Protein AF-A0A2V6JFV9-F1 (afdb_monomer_lite)

Radius of gyration: 14.26 Å; chains: 1; bounding box: 30×40×33 Å

Sequence (77 aa):
MGKGTIDQRYQLKETSTKNYPQRTEKNVRNSDGTAIFTISPNITGGSKKTAELAAKHDKPWIHLHRGGYEEPERLLR

Secondary structure (DSSP, 8-state):
----PPPTTS-----S---HHHHHHHHHHHSS-EEEE-SSSS--HHHHHHHHHHHHTT--EEEEETTEEE-HHHH--

Structure (mmCIF, N/CA/C/O backbone):
data_AF-A0A2V6JFV9-F1
#
_entry.id   AF-A0A2V6JFV9-F1
#
loop_
_atom_site.group_PDB
_atom_site.id
_atom_site.type_symbol
_atom_site.label_atom_id
_atom_site.label_alt_id
_atom_site.label_comp_id
_atom_site.label_asym_id
_atom_site.label_entity_id
_atom_site.label_seq_id
_atom_site.pdbx_PDB_ins_code
_atom_site.Cartn_x
_atom_site.Cartn_y
_atom_site.Cartn_z
_atom_site.occupancy
_atom_site.B_iso_or_equiv
_atom_site.auth_seq_id
_atom_site.auth_comp_id
_atom_site.auth_asym_id
_atom_site.auth_atom_id
_atom_site.pdbx_PDB_model_num
ATOM 1 N N . MET A 1 1 ? -4.088 28.751 11.859 1.00 43.53 1 MET A N 1
ATOM 2 C CA . MET A 1 1 ? -4.814 27.472 12.031 1.00 43.53 1 MET A CA 1
ATOM 3 C C . MET A 1 1 ? -6.010 27.464 11.086 1.00 43.53 1 MET A C 1
ATOM 5 O O . MET A 1 1 ? -7.007 2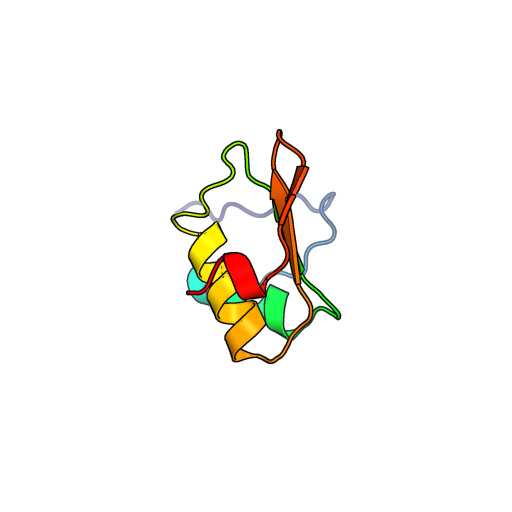8.089 11.402 1.00 43.53 1 MET A O 1
ATOM 9 N N . GLY A 1 2 ? -5.917 26.812 9.927 1.00 43.88 2 GLY A N 1
ATOM 10 C CA . GLY A 1 2 ? -7.077 26.539 9.072 1.00 43.88 2 GLY A CA 1
ATOM 11 C C . GLY A 1 2 ? -7.283 25.031 9.028 1.00 43.88 2 GLY A C 1
ATOM 12 O O . GLY A 1 2 ? -6.371 24.308 8.631 1.00 43.88 2 GLY A O 1
ATOM 13 N N . LYS A 1 3 ? -8.418 24.526 9.518 1.00 55.59 3 LYS A N 1
ATOM 14 C CA . LYS A 1 3 ? -8.794 23.125 9.297 1.00 55.59 3 LYS A CA 1
ATOM 15 C C . LYS A 1 3 ? -9.211 23.029 7.830 1.00 55.59 3 LYS A C 1
ATOM 17 O O . LYS A 1 3 ? -10.200 23.639 7.450 1.00 55.59 3 LYS A O 1
ATOM 22 N N . GLY A 1 4 ? -8.418 22.335 7.015 1.00 61.09 4 GLY A N 1
ATOM 23 C CA . GLY A 1 4 ? -8.783 21.983 5.644 1.00 61.09 4 GLY A CA 1
ATOM 24 C C . GLY A 1 4 ? -9.902 20.952 5.674 1.00 61.09 4 GLY A C 1
ATOM 25 O O . GLY A 1 4 ? -9.636 19.757 5.581 1.00 61.09 4 GLY A O 1
ATOM 26 N N . THR A 1 5 ? -11.124 21.415 5.921 1.00 71.56 5 THR A N 1
ATOM 27 C CA . THR A 1 5 ? -12.329 20.590 5.905 1.00 71.56 5 THR A CA 1
ATOM 28 C C . THR A 1 5 ? -12.481 20.017 4.507 1.00 71.56 5 THR A C 1
ATOM 30 O O . THR A 1 5 ? -12.419 20.758 3.523 1.00 71.56 5 THR A O 1
ATOM 33 N N . ILE A 1 6 ? -12.630 18.699 4.410 1.00 73.62 6 ILE A N 1
ATOM 34 C CA . ILE A 1 6 ? -12.891 18.068 3.122 1.00 73.62 6 ILE A CA 1
ATOM 35 C C . ILE A 1 6 ? -14.312 18.456 2.707 1.00 73.62 6 ILE A C 1
ATOM 37 O O . ILE A 1 6 ? -15.233 18.431 3.522 1.00 73.62 6 ILE A O 1
ATOM 41 N N . ASP A 1 7 ? -14.474 18.861 1.449 1.00 81.25 7 ASP A N 1
ATOM 42 C CA . ASP A 1 7 ? -15.777 19.208 0.883 1.00 81.25 7 ASP A CA 1
ATOM 43 C C . ASP A 1 7 ? -16.760 18.031 1.039 1.00 81.25 7 ASP A C 1
ATOM 45 O O . ASP A 1 7 ? -16.413 16.883 0.749 1.00 81.25 7 ASP A O 1
ATOM 49 N N . GLN A 1 8 ? -17.989 18.319 1.477 1.00 81.81 8 GLN A N 1
ATOM 50 C CA . GLN A 1 8 ? -19.035 17.323 1.731 1.00 81.81 8 GLN A CA 1
ATOM 51 C C . GLN A 1 8 ? -19.423 16.513 0.489 1.00 81.81 8 GLN A C 1
ATOM 53 O O . GLN A 1 8 ? -19.960 15.413 0.625 1.00 81.81 8 GLN A O 1
ATOM 58 N N . ARG A 1 9 ? -19.122 17.011 -0.720 1.00 87.25 9 ARG A N 1
ATOM 59 C CA . ARG A 1 9 ? -19.296 16.240 -1.961 1.00 87.25 9 ARG A CA 1
ATOM 60 C C . ARG A 1 9 ? -18.510 14.928 -1.944 1.00 87.25 9 ARG A C 1
ATOM 62 O O . ARG A 1 9 ? -18.881 13.974 -2.622 1.00 87.25 9 ARG A O 1
ATOM 69 N N . TYR A 1 10 ? -17.424 14.874 -1.174 1.00 80.81 10 TYR A N 1
ATOM 70 C CA . TYR A 1 10 ? -16.692 13.649 -0.914 1.00 80.81 10 TYR A CA 1
ATOM 71 C C . TYR A 1 10 ? -17.295 12.973 0.316 1.00 80.81 10 TYR A C 1
ATOM 73 O O . TYR A 1 10 ? -17.086 13.414 1.443 1.00 80.81 10 TYR A O 1
ATOM 81 N N . GLN A 1 11 ? -18.013 11.869 0.106 1.00 81.12 11 GLN A N 1
ATOM 82 C CA . GLN A 1 11 ? -18.633 11.065 1.167 1.00 81.12 11 GLN A CA 1
ATOM 83 C C . GLN A 1 11 ? -17.587 10.242 1.948 1.00 81.12 11 GLN A C 1
ATOM 85 O O . GLN A 1 11 ? -17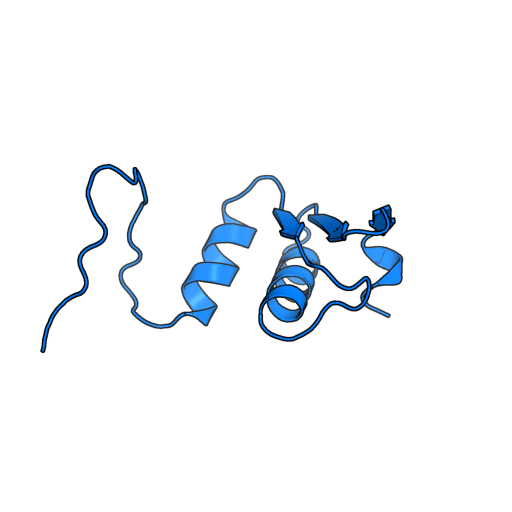.664 9.019 2.053 1.00 81.12 11 GLN A O 1
ATOM 90 N N . LEU A 1 12 ? -16.550 10.908 2.459 1.00 80.38 12 LEU A N 1
ATOM 91 C CA . LEU A 1 12 ? -15.469 10.292 3.216 1.00 80.38 12 LEU A CA 1
ATOM 92 C C . LEU A 1 12 ? -15.812 10.246 4.703 1.00 80.38 12 LEU A C 1
ATOM 94 O O . LEU A 1 12 ? -16.390 11.172 5.268 1.00 80.38 12 LEU A O 1
ATOM 98 N N . LYS A 1 13 ? -15.363 9.186 5.374 1.00 72.88 13 LYS A N 1
ATOM 99 C CA . LYS A 1 13 ? -15.393 9.101 6.834 1.00 72.88 13 LYS A CA 1
ATOM 100 C C . LYS A 1 13 ? -14.090 9.660 7.396 1.00 72.88 13 LYS A C 1
ATOM 102 O O . LYS A 1 13 ? -13.051 9.001 7.330 1.00 72.88 13 LYS A O 1
ATOM 107 N N . GLU A 1 14 ? -14.133 10.867 7.955 1.00 68.69 14 GLU A N 1
ATOM 108 C CA . GLU A 1 14 ? -12.951 11.456 8.586 1.00 68.69 14 GLU A CA 1
ATOM 109 C C . GLU A 1 14 ? -12.463 10.597 9.764 1.00 68.69 14 GLU A C 1
ATOM 111 O O . GLU A 1 14 ? -13.243 10.063 10.557 1.00 68.69 14 GLU A O 1
ATOM 116 N N . THR A 1 15 ? -11.144 10.444 9.895 1.00 63.50 15 THR A N 1
ATOM 117 C CA . THR A 1 15 ? -10.547 9.815 11.077 1.00 63.50 15 THR A CA 1
ATOM 118 C C . THR A 1 15 ? -10.205 10.870 12.125 1.00 63.50 15 THR A C 1
ATOM 120 O O . THR A 1 15 ? -9.806 11.986 11.790 1.00 63.50 15 THR A O 1
ATOM 123 N N . SER A 1 16 ? -10.301 10.495 13.402 1.00 58.84 16 SER A N 1
ATOM 124 C CA . SER A 1 16 ? -10.041 11.369 14.557 1.00 58.84 16 SER A CA 1
ATOM 125 C C . SER A 1 16 ? -8.583 11.828 14.691 1.00 58.84 16 SER A C 1
ATOM 127 O O . SER A 1 16 ? -8.295 12.735 15.467 1.00 58.84 16 SER A O 1
ATOM 129 N N . THR A 1 17 ? -7.652 11.244 13.930 1.00 56.59 17 THR A N 1
ATOM 130 C CA . THR A 1 17 ? -6.223 11.571 13.989 1.00 56.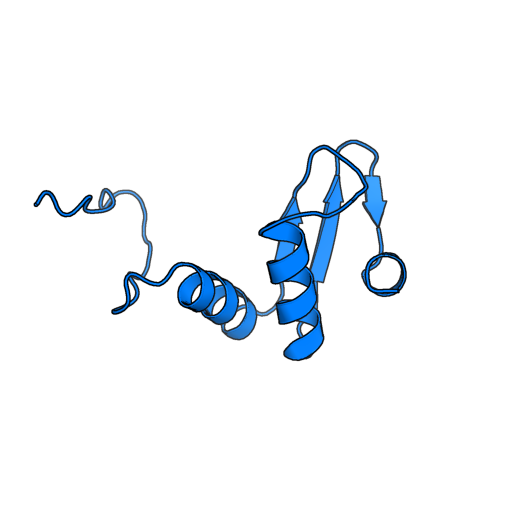59 17 THR A CA 1
ATOM 131 C C . THR A 1 17 ? -5.716 12.225 12.701 1.00 56.59 17 THR A C 1
ATOM 133 O O . THR A 1 17 ? -6.089 11.857 11.581 1.00 56.59 17 THR A O 1
ATOM 136 N N . LYS A 1 18 ? -4.833 13.221 12.858 1.00 55.72 18 LYS A N 1
ATOM 137 C CA . LYS A 1 18 ? -4.116 13.896 11.757 1.00 55.72 18 LYS A CA 1
ATOM 138 C C . LYS A 1 18 ? -2.938 13.078 11.208 1.00 55.72 18 LYS A C 1
ATOM 140 O O . LYS A 1 18 ? -2.348 13.466 10.206 1.00 55.72 18 LYS A O 1
ATOM 145 N N . ASN A 1 19 ? -2.593 11.956 11.841 1.00 57.72 19 ASN A N 1
ATOM 146 C CA . ASN A 1 19 ? -1.437 11.155 11.454 1.00 57.72 19 ASN A CA 1
ATOM 147 C C . ASN A 1 19 ? -1.751 10.331 10.202 1.00 57.72 19 ASN A C 1
ATOM 149 O O . ASN A 1 19 ? -2.468 9.333 10.249 1.00 57.72 19 ASN A O 1
ATOM 153 N N . TYR A 1 20 ? -1.170 10.758 9.085 1.00 55.28 20 TYR A N 1
ATOM 154 C CA . TYR A 1 20 ? -1.307 10.155 7.759 1.00 55.28 20 TYR A CA 1
ATOM 155 C C . TYR A 1 20 ? -1.078 8.623 7.722 1.00 55.28 20 TYR A C 1
ATOM 157 O O . TYR A 1 20 ? -1.904 7.936 7.121 1.00 55.28 20 TYR A O 1
ATOM 165 N N . PRO A 1 21 ? -0.083 8.036 8.434 1.00 58.84 21 PRO A N 1
ATOM 166 C CA . PRO A 1 21 ? 0.122 6.580 8.432 1.00 58.84 21 PRO A CA 1
ATOM 167 C C . PRO A 1 21 ? -1.062 5.785 9.002 1.00 58.84 21 PRO A C 1
ATOM 169 O O . PRO A 1 21 ? -1.347 4.678 8.552 1.00 58.84 21 PRO A O 1
ATOM 172 N N . GLN A 1 22 ? -1.793 6.368 9.957 1.00 63.91 22 GLN A N 1
ATOM 173 C CA . GLN A 1 22 ? -2.933 5.716 10.606 1.00 63.91 22 GLN A CA 1
ATOM 174 C C . GLN A 1 22 ? -4.162 5.670 9.687 1.00 63.91 22 GLN A C 1
ATOM 176 O O . GLN A 1 22 ? -4.985 4.765 9.809 1.00 63.91 22 GLN A O 1
ATOM 181 N N . ARG A 1 23 ? -4.287 6.620 8.747 1.00 70.50 23 ARG A N 1
ATOM 182 C CA . ARG A 1 23 ? -5.370 6.633 7.749 1.00 70.50 23 ARG A CA 1
ATOM 183 C C . ARG A 1 23 ? -5.170 5.537 6.709 1.00 70.50 23 ARG A C 1
ATOM 185 O O . ARG A 1 23 ? -6.106 4.793 6.435 1.00 70.50 23 ARG A O 1
ATOM 192 N N . THR A 1 24 ? -3.949 5.398 6.196 1.00 75.31 24 THR A N 1
ATOM 193 C CA . THR A 1 24 ? -3.605 4.366 5.209 1.00 75.31 24 THR A CA 1
ATOM 194 C C . THR A 1 24 ? -3.804 2.960 5.769 1.00 75.31 24 THR A C 1
ATOM 196 O O . THR A 1 24 ? -4.476 2.149 5.142 1.00 75.31 24 THR A O 1
ATOM 199 N N . GLU A 1 25 ? -3.313 2.679 6.980 1.00 82.75 25 GLU A N 1
ATOM 200 C CA . GLU A 1 25 ? -3.511 1.365 7.608 1.00 82.75 25 GLU A CA 1
ATOM 201 C C . GLU A 1 25 ? -4.988 1.069 7.893 1.00 82.75 25 GLU A C 1
ATOM 203 O O . GLU A 1 25 ? -5.442 -0.059 7.705 1.00 82.75 25 GLU A O 1
ATOM 208 N N . LYS A 1 26 ? -5.766 2.079 8.299 1.00 83.81 26 LYS A N 1
ATOM 209 C CA . LYS A 1 26 ? -7.203 1.912 8.532 1.00 83.81 26 LYS A CA 1
ATOM 210 C C . LYS A 1 26 ? -7.966 1.602 7.243 1.00 83.81 26 LYS A C 1
ATOM 212 O O . LYS A 1 26 ? -8.864 0.768 7.281 1.00 83.81 26 LYS A O 1
ATOM 217 N N . ASN A 1 27 ? -7.613 2.245 6.130 1.00 87.06 27 ASN A N 1
ATOM 218 C CA . ASN A 1 27 ? -8.222 1.962 4.829 1.00 87.06 27 ASN A CA 1
ATOM 219 C C . ASN A 1 27 ? -7.940 0.524 4.389 1.00 87.06 27 ASN A C 1
ATOM 221 O O . ASN A 1 27 ? -8.873 -0.173 4.015 1.00 87.06 27 ASN A O 1
ATOM 225 N N . VAL A 1 28 ? -6.688 0.077 4.521 1.00 90.56 28 VAL A N 1
ATOM 226 C CA . VAL A 1 28 ? -6.286 -1.304 4.214 1.00 90.56 28 VAL A CA 1
ATOM 227 C C . VAL A 1 28 ? -7.026 -2.314 5.093 1.00 90.56 28 VAL A C 1
ATOM 229 O O . VAL A 1 28 ? -7.537 -3.313 4.604 1.00 90.56 28 VAL A O 1
ATOM 232 N N . ARG A 1 29 ? -7.109 -2.069 6.406 1.00 89.06 29 ARG A N 1
ATOM 233 C CA . ARG A 1 29 ? -7.747 -3.012 7.335 1.00 89.06 29 ARG A CA 1
ATOM 234 C C . ARG A 1 29 ? -9.256 -3.129 7.113 1.00 89.06 29 ARG A C 1
ATOM 236 O O . ARG A 1 29 ? -9.808 -4.218 7.248 1.00 89.06 29 ARG A O 1
ATOM 243 N N . ASN A 1 30 ? -9.915 -2.006 6.836 1.00 87.81 30 ASN A N 1
ATOM 244 C CA . ASN A 1 30 ? -11.371 -1.935 6.736 1.00 87.81 30 ASN A CA 1
ATOM 245 C C . ASN A 1 30 ? -11.909 -2.277 5.343 1.00 87.81 30 ASN A C 1
ATOM 247 O O . ASN A 1 30 ? -13.126 -2.314 5.184 1.00 87.81 30 ASN A O 1
ATOM 251 N N . SER A 1 31 ? -11.046 -2.472 4.347 1.00 90.06 31 SER A N 1
ATOM 252 C CA . SER A 1 31 ? -11.460 -2.923 3.024 1.00 90.06 31 SER A CA 1
ATOM 253 C C . SER A 1 31 ? -11.434 -4.447 2.919 1.00 90.06 31 SER A C 1
ATOM 255 O O . SER A 1 31 ? -10.783 -5.148 3.702 1.00 90.06 31 SER A O 1
ATOM 257 N N . ASP A 1 32 ? -12.136 -4.967 1.917 1.00 95.38 32 ASP A N 1
ATOM 258 C CA . ASP A 1 32 ? -12.035 -6.376 1.528 1.00 95.38 32 ASP A CA 1
ATOM 259 C C . ASP A 1 32 ? -10.772 -6.645 0.697 1.00 95.38 32 ASP A C 1
ATOM 261 O O . ASP A 1 32 ? -10.244 -7.751 0.707 1.00 95.38 32 ASP A O 1
ATOM 265 N N . GLY A 1 33 ? -10.238 -5.611 0.041 1.00 93.44 33 GLY A N 1
ATOM 266 C CA . GLY A 1 33 ? -8.968 -5.651 -0.674 1.00 93.44 33 GLY A CA 1
ATOM 267 C C . GLY A 1 33 ? -8.448 -4.254 -1.013 1.00 93.44 33 GLY A C 1
ATOM 268 O O . GLY A 1 33 ? -9.132 -3.249 -0.795 1.00 93.44 33 GLY A O 1
ATOM 269 N N . THR A 1 34 ? -7.217 -4.170 -1.515 1.00 94.81 34 THR A N 1
ATOM 270 C CA . THR A 1 34 ? -6.554 -2.894 -1.837 1.00 94.81 34 THR A CA 1
ATOM 271 C C . THR A 1 34 ? -5.998 -2.887 -3.261 1.00 94.81 34 THR A C 1
ATOM 273 O O . THR A 1 34 ? -5.149 -3.703 -3.599 1.00 94.81 34 THR A O 1
ATOM 276 N N . ALA A 1 35 ? -6.407 -1.926 -4.092 1.00 94.75 35 ALA A N 1
ATOM 277 C CA . ALA A 1 35 ? -5.775 -1.673 -5.388 1.00 94.75 35 ALA A CA 1
ATOM 278 C C . ALA A 1 35 ? -4.802 -0.492 -5.276 1.00 94.75 35 ALA A C 1
ATOM 280 O O . ALA A 1 35 ? -5.185 0.598 -4.843 1.00 94.75 35 ALA A O 1
ATOM 281 N N . ILE A 1 36 ? -3.543 -0.706 -5.656 1.00 94.75 36 ILE A N 1
ATOM 282 C CA . ILE A 1 36 ? -2.485 0.304 -5.593 1.00 94.75 36 ILE A CA 1
ATOM 283 C C . ILE A 1 36 ? -2.103 0.706 -7.011 1.00 94.75 36 ILE A C 1
ATOM 285 O O . ILE A 1 36 ? -1.699 -0.138 -7.803 1.00 94.75 36 ILE A O 1
ATOM 289 N N . PHE A 1 37 ? -2.176 2.001 -7.310 1.00 95.31 37 PHE A N 1
ATOM 290 C CA . PHE A 1 37 ? -1.843 2.544 -8.625 1.00 95.31 37 PHE A CA 1
ATOM 291 C C . PHE A 1 37 ? -0.531 3.326 -8.583 1.00 95.31 37 PHE A C 1
ATOM 293 O O . PHE A 1 37 ? -0.333 4.188 -7.722 1.00 95.31 37 PHE A O 1
ATOM 300 N N . THR A 1 38 ? 0.355 3.066 -9.540 1.00 94.44 38 THR A N 1
ATOM 301 C CA . THR A 1 38 ? 1.571 3.858 -9.773 1.00 94.44 38 THR A CA 1
ATOM 302 C C . THR A 1 38 ? 1.799 4.052 -11.270 1.00 94.44 38 THR A C 1
ATOM 304 O O . THR A 1 38 ? 1.191 3.398 -12.109 1.00 94.44 38 THR A O 1
ATOM 307 N N . ILE A 1 39 ? 2.702 4.961 -11.641 1.00 94.31 39 ILE A N 1
ATOM 308 C CA . ILE A 1 39 ? 3.145 5.066 -13.040 1.00 94.31 39 ILE A CA 1
ATOM 309 C C . ILE A 1 39 ? 4.243 4.029 -13.326 1.00 94.31 39 ILE A C 1
ATOM 311 O O . ILE A 1 39 ? 4.203 3.348 -14.349 1.00 94.31 39 ILE A O 1
ATOM 315 N N . SER A 1 40 ? 5.211 3.906 -12.411 1.00 92.75 40 SER A N 1
ATOM 316 C CA . SER A 1 40 ? 6.351 2.985 -12.509 1.00 92.75 40 SER A CA 1
ATOM 317 C C . SER A 1 40 ? 5.991 1.576 -12.022 1.00 92.75 40 SER A C 1
ATOM 319 O O . SER A 1 40 ? 5.242 1.480 -11.049 1.00 92.75 40 SER A O 1
ATOM 321 N N . PRO A 1 41 ? 6.559 0.503 -12.607 1.00 91.19 41 PRO A N 1
ATOM 322 C CA . PRO A 1 41 ? 6.470 -0.849 -12.043 1.00 91.19 41 PRO A CA 1
ATOM 323 C C . PRO A 1 41 ? 7.096 -0.956 -10.643 1.00 91.19 41 PRO A C 1
ATOM 325 O O . PRO A 1 41 ? 6.693 -1.792 -9.845 1.00 91.19 41 PRO A O 1
ATOM 328 N N . ASN A 1 42 ? 8.046 -0.083 -10.299 1.00 90.06 42 ASN A N 1
ATOM 329 C CA . ASN A 1 42 ? 8.661 -0.103 -8.976 1.00 90.06 42 ASN A CA 1
ATOM 330 C C . ASN A 1 42 ? 7.796 0.659 -7.971 1.00 90.06 42 ASN A C 1
ATOM 332 O O . ASN A 1 42 ? 7.601 1.874 -8.091 1.00 90.06 42 ASN A O 1
ATOM 336 N N . ILE A 1 43 ? 7.324 -0.048 -6.946 1.00 91.12 43 ILE A N 1
ATOM 337 C CA . ILE A 1 43 ? 6.550 0.543 -5.860 1.00 91.12 43 ILE A CA 1
ATOM 338 C C . ILE A 1 43 ? 7.471 1.225 -4.835 1.00 91.12 43 ILE A C 1
ATOM 340 O O . ILE A 1 43 ? 8.420 0.636 -4.319 1.00 91.12 43 ILE A O 1
ATOM 344 N N . THR A 1 44 ? 7.202 2.491 -4.519 1.00 91.38 44 THR A N 1
ATOM 345 C CA . THR A 1 44 ? 8.015 3.284 -3.582 1.00 91.38 44 THR A CA 1
ATOM 346 C C . THR A 1 44 ? 7.141 4.133 -2.656 1.00 91.38 44 THR A C 1
ATOM 348 O O . THR A 1 44 ? 5.923 4.234 -2.835 1.00 91.38 44 THR A O 1
ATOM 351 N N . GLY A 1 45 ? 7.752 4.715 -1.618 1.00 90.44 45 GLY A N 1
ATOM 352 C CA . GLY A 1 45 ? 7.102 5.667 -0.713 1.00 90.44 45 GLY A CA 1
ATOM 353 C C . GLY A 1 45 ? 5.805 5.145 -0.080 1.00 90.44 45 GLY A C 1
ATOM 354 O O . GLY A 1 45 ? 5.740 4.019 0.415 1.00 90.44 45 GLY A O 1
ATOM 355 N N . GLY A 1 46 ? 4.758 5.977 -0.097 1.00 90.19 46 GLY A N 1
ATOM 356 C CA . GLY A 1 46 ? 3.455 5.654 0.496 1.00 90.19 46 GLY A CA 1
ATOM 357 C C . GLY A 1 46 ? 2.758 4.446 -0.140 1.00 90.19 46 GLY A C 1
ATOM 358 O O . GLY A 1 46 ? 2.091 3.690 0.568 1.00 90.19 46 GLY A O 1
ATOM 359 N N . SER A 1 47 ? 2.955 4.210 -1.440 1.00 92.75 47 SER A N 1
ATOM 360 C CA . SER A 1 47 ? 2.417 3.027 -2.121 1.00 92.75 47 SER A CA 1
ATOM 361 C C . SER A 1 47 ? 3.072 1.757 -1.590 1.00 92.75 47 SER A C 1
ATOM 363 O O . SER A 1 47 ? 2.361 0.828 -1.213 1.00 92.75 47 SER A O 1
ATOM 365 N N . LYS A 1 48 ? 4.408 1.747 -1.445 1.00 92.69 48 LYS A N 1
ATOM 366 C CA . LYS A 1 48 ? 5.123 0.597 -0.864 1.00 92.69 48 LYS A CA 1
ATOM 367 C C . LYS A 1 48 ? 4.632 0.335 0.554 1.00 92.69 48 LYS A C 1
ATOM 369 O O . LYS A 1 48 ? 4.319 -0.798 0.902 1.00 92.69 48 LYS A O 1
ATOM 374 N N . LYS A 1 49 ? 4.457 1.401 1.343 1.00 92.25 49 LYS A N 1
ATOM 375 C CA . LYS A 1 49 ? 3.928 1.267 2.700 1.00 92.25 49 LYS A CA 1
ATOM 376 C C . LYS A 1 49 ? 2.518 0.672 2.732 1.00 92.25 49 LYS A C 1
ATOM 378 O O . LYS A 1 49 ? 2.199 -0.091 3.636 1.00 92.25 49 LYS A O 1
ATOM 383 N N . THR A 1 50 ? 1.680 1.017 1.759 1.00 93.44 50 THR A N 1
ATOM 384 C CA . THR A 1 50 ? 0.320 0.475 1.632 1.00 93.44 50 THR A CA 1
ATOM 385 C C . THR A 1 50 ? 0.351 -1.020 1.302 1.00 93.44 50 THR A C 1
ATOM 387 O O . THR A 1 50 ? -0.366 -1.781 1.944 1.00 93.44 50 THR A O 1
ATOM 390 N N . ALA A 1 51 ? 1.223 -1.447 0.382 1.00 93.56 51 ALA A N 1
ATOM 391 C CA . ALA A 1 51 ? 1.423 -2.860 0.046 1.00 93.56 51 ALA A CA 1
ATOM 392 C C . ALA A 1 51 ? 1.915 -3.678 1.252 1.00 93.56 51 ALA A C 1
ATOM 394 O O . ALA A 1 51 ? 1.344 -4.717 1.571 1.00 93.56 51 ALA A O 1
ATOM 395 N N . GLU A 1 52 ? 2.912 -3.168 1.983 1.00 93.19 52 GLU A N 1
ATOM 396 C CA . GLU A 1 52 ? 3.402 -3.792 3.221 1.00 93.19 52 GLU A CA 1
ATOM 397 C C . GLU A 1 52 ? 2.291 -3.951 4.267 1.00 93.19 52 GLU A C 1
ATOM 399 O O . GLU A 1 52 ? 2.225 -4.963 4.958 1.00 93.19 52 GLU A O 1
ATOM 404 N N . LEU A 1 53 ? 1.415 -2.950 4.404 1.00 93.56 53 LEU A N 1
ATOM 405 C CA . LEU A 1 53 ? 0.289 -3.010 5.334 1.00 93.56 53 LEU A CA 1
ATOM 406 C C . LEU A 1 53 ? -0.770 -4.019 4.882 1.00 93.56 53 LEU A C 1
ATOM 408 O O . LEU A 1 53 ? -1.318 -4.712 5.735 1.00 93.56 53 LEU A O 1
ATOM 412 N N . ALA A 1 54 ? -1.052 -4.118 3.581 1.00 93.75 54 ALA A N 1
ATOM 413 C CA . ALA A 1 54 ? -1.995 -5.101 3.051 1.00 93.75 54 ALA A CA 1
ATOM 414 C C . ALA A 1 54 ? -1.499 -6.526 3.310 1.00 93.75 54 ALA A C 1
ATOM 416 O O . ALA A 1 54 ? -2.227 -7.320 3.899 1.00 93.75 54 ALA A O 1
ATOM 417 N N . ALA A 1 55 ? -0.226 -6.796 3.007 1.00 92.94 55 ALA A N 1
ATOM 418 C CA . ALA A 1 55 ? 0.409 -8.071 3.325 1.00 92.94 55 ALA A CA 1
ATOM 419 C C . ALA A 1 55 ? 0.429 -8.354 4.836 1.00 92.94 55 ALA A C 1
ATOM 421 O O . ALA A 1 55 ? 0.070 -9.444 5.268 1.00 92.94 55 ALA A O 1
ATOM 422 N N . LYS A 1 56 ? 0.780 -7.362 5.667 1.00 93.44 56 LYS A N 1
ATOM 423 C CA . LYS A 1 56 ? 0.799 -7.504 7.133 1.00 93.44 56 LYS A CA 1
ATOM 424 C C . LYS A 1 56 ? -0.568 -7.883 7.718 1.00 93.44 56 LYS A C 1
ATOM 426 O O . LYS A 1 56 ? -0.612 -8.581 8.726 1.00 93.44 56 LYS A O 1
ATOM 431 N N . HI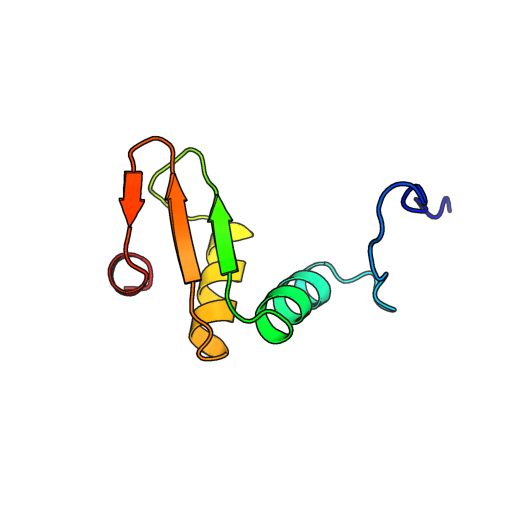S A 1 57 ? -1.658 -7.372 7.147 1.00 92.81 57 HIS A N 1
ATOM 432 C CA . HIS A 1 57 ? -3.028 -7.637 7.608 1.00 92.81 57 HIS A CA 1
ATOM 433 C C . HIS A 1 57 ? -3.692 -8.818 6.894 1.00 92.81 57 HIS A C 1
ATOM 435 O O . HIS A 1 57 ? -4.889 -9.016 7.089 1.00 92.81 57 HIS A O 1
ATOM 441 N N . ASP A 1 58 ? -2.939 -9.570 6.086 1.00 92.94 58 ASP A N 1
ATOM 442 C CA . ASP A 1 58 ? -3.439 -10.690 5.280 1.00 92.94 58 ASP A CA 1
ATOM 443 C C . ASP A 1 58 ? -4.648 -10.295 4.412 1.00 92.94 58 ASP A C 1
ATOM 445 O O . ASP A 1 58 ? -5.666 -10.981 4.317 1.00 92.94 58 ASP A O 1
ATOM 449 N N . LYS A 1 59 ? -4.567 -9.093 3.827 1.00 94.50 59 LYS A N 1
ATOM 450 C CA . LYS A 1 59 ? -5.601 -8.533 2.956 1.00 94.50 59 LYS A CA 1
ATOM 451 C C . LYS A 1 59 ? -5.197 -8.694 1.491 1.00 94.50 59 LYS A C 1
ATOM 453 O O . LYS A 1 59 ? -4.079 -8.305 1.142 1.00 94.50 59 LYS A O 1
ATOM 458 N N . PRO A 1 60 ? -6.105 -9.165 0.613 1.00 94.19 60 PRO A N 1
ATOM 459 C CA . PRO A 1 60 ? -5.871 -9.190 -0.825 1.00 94.19 60 PRO A CA 1
ATOM 460 C C . PRO A 1 60 ? -5.491 -7.809 -1.355 1.00 94.19 60 PRO A C 1
ATOM 462 O O . PRO A 1 60 ? -6.104 -6.795 -0.998 1.00 94.19 60 PRO A O 1
ATOM 465 N N . TRP A 1 61 ? -4.499 -7.750 -2.236 1.00 94.94 61 TRP A N 1
ATOM 466 C CA . TRP A 1 61 ? -4.132 -6.508 -2.899 1.00 94.94 61 TRP A CA 1
ATOM 467 C C . TRP A 1 61 ? -3.587 -6.752 -4.302 1.00 94.94 61 TRP A C 1
ATOM 469 O O . TRP A 1 61 ? -3.158 -7.852 -4.620 1.00 94.94 61 TRP A O 1
ATOM 479 N N . ILE A 1 62 ? -3.634 -5.720 -5.144 1.00 95.25 62 ILE A N 1
ATOM 480 C CA . ILE A 1 62 ? -3.096 -5.744 -6.507 1.00 95.25 62 ILE A CA 1
ATOM 481 C C . ILE A 1 62 ? -2.324 -4.459 -6.784 1.00 95.25 62 ILE A C 1
ATOM 483 O O . ILE A 1 62 ? -2.726 -3.369 -6.355 1.00 95.25 62 ILE A O 1
ATOM 487 N N . HIS A 1 63 ? -1.221 -4.577 -7.517 1.00 95.31 63 HIS A N 1
ATOM 488 C CA . HIS A 1 63 ? -0.465 -3.439 -8.017 1.00 95.31 63 HIS A CA 1
ATOM 489 C C . HIS A 1 63 ? -0.726 -3.234 -9.505 1.00 95.31 63 HIS A C 1
ATOM 491 O O . HIS A 1 63 ? -0.475 -4.113 -10.321 1.00 95.31 63 HIS A O 1
ATOM 497 N N . LEU A 1 64 ? -1.219 -2.047 -9.845 1.00 95.31 64 LEU A N 1
ATOM 498 C CA . LEU A 1 64 ? -1.513 -1.622 -11.204 1.00 95.31 64 LEU A CA 1
ATOM 499 C C . LEU A 1 64 ? -0.552 -0.497 -11.585 1.00 95.31 64 LEU A C 1
ATOM 501 O O . LEU A 1 64 ? -0.465 0.530 -10.905 1.00 95.31 64 LEU A O 1
ATOM 505 N N . HIS A 1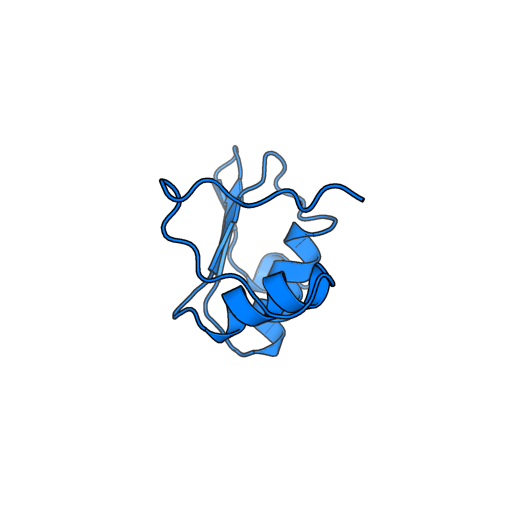 65 ? 0.160 -0.675 -12.692 1.00 95.00 65 HIS A N 1
ATOM 506 C CA . HIS A 1 65 ? 1.046 0.340 -13.242 1.00 95.00 65 HIS A CA 1
ATOM 507 C C . HIS A 1 65 ? 0.842 0.500 -14.746 1.00 95.00 65 HIS A C 1
ATOM 509 O O . HIS A 1 65 ? 0.138 -0.267 -15.396 1.00 95.00 65 HIS A O 1
ATOM 515 N N . ARG A 1 66 ? 1.468 1.520 -15.342 1.00 94.12 66 ARG A N 1
ATOM 516 C CA . ARG A 1 66 ? 1.281 1.829 -16.771 1.00 94.12 66 ARG A CA 1
ATOM 517 C C . ARG A 1 66 ? 1.600 0.651 -17.706 1.00 94.12 66 ARG A C 1
ATOM 519 O O . ARG A 1 66 ? 1.070 0.595 -18.809 1.00 94.12 66 ARG A O 1
ATOM 526 N N . GLY A 1 67 ? 2.496 -0.239 -17.286 1.00 91.44 67 GLY A N 1
ATOM 527 C CA . GLY A 1 67 ? 2.950 -1.387 -18.071 1.00 91.44 67 GLY A CA 1
ATOM 528 C C . GLY A 1 67 ? 2.140 -2.667 -17.862 1.00 91.44 67 GLY A C 1
ATOM 529 O O . GLY A 1 67 ? 2.410 -3.636 -18.559 1.00 91.44 67 GLY A O 1
ATOM 530 N N . GLY A 1 68 ? 1.181 -2.687 -16.932 1.00 90.62 68 GLY A N 1
ATOM 531 C CA . GLY A 1 68 ? 0.421 -3.886 -16.594 1.00 90.62 68 GLY A CA 1
ATOM 532 C C . GLY A 1 68 ? 0.106 -3.983 -15.105 1.00 90.62 68 GLY A C 1
ATOM 533 O O . GLY A 1 68 ? -0.027 -2.976 -14.407 1.00 90.62 68 GLY A O 1
ATOM 534 N N . TYR A 1 69 ? -0.033 -5.214 -14.631 1.00 88.44 69 TYR A N 1
ATOM 535 C CA . TYR A 1 69 ? -0.224 -5.527 -13.225 1.00 88.44 69 TYR A CA 1
ATOM 536 C C . TYR A 1 69 ? 0.814 -6.556 -12.787 1.00 88.44 69 TYR A C 1
ATOM 538 O O . 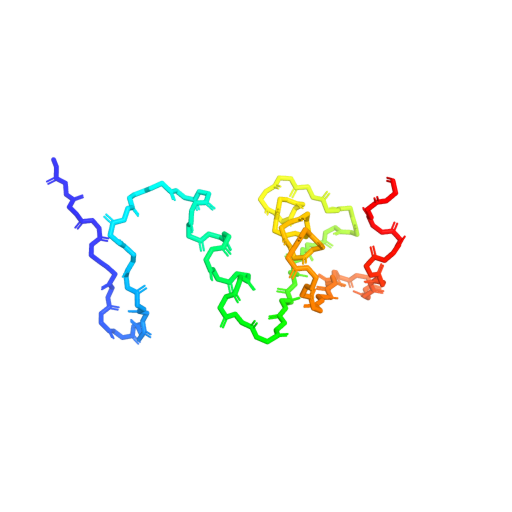TYR A 1 69 ? 1.229 -7.395 -13.587 1.00 88.44 69 TYR A O 1
ATOM 546 N N . GLU A 1 70 ? 1.221 -6.484 -11.526 1.00 81.12 70 GLU A N 1
ATOM 547 C CA . GLU A 1 70 ? 2.112 -7.470 -10.917 1.00 81.12 70 GLU A CA 1
ATOM 548 C C . GLU A 1 70 ? 1.430 -8.099 -9.707 1.00 81.12 70 GLU A C 1
ATOM 550 O O . GLU A 1 70 ? 0.729 -7.426 -8.941 1.00 81.12 70 GLU A O 1
ATOM 555 N N . GLU A 1 71 ? 1.659 -9.400 -9.543 1.00 78.06 71 GLU A N 1
ATOM 556 C CA . GLU A 1 71 ? 1.159 -10.146 -8.395 1.00 78.06 71 GLU A CA 1
ATOM 557 C C . GLU A 1 71 ? 1.926 -9.754 -7.118 1.00 78.06 71 GLU A C 1
ATOM 559 O O . GLU A 1 71 ? 3.156 -9.578 -7.161 1.00 78.06 71 GLU A O 1
ATOM 564 N N . PRO A 1 72 ? 1.237 -9.637 -5.969 1.00 76.31 72 PRO A N 1
ATOM 565 C CA . PRO A 1 72 ? 1.818 -9.274 -4.678 1.00 76.31 72 PRO A CA 1
ATOM 566 C C . PRO A 1 72 ? 3.150 -9.938 -4.319 1.00 76.31 72 PRO A C 1
ATOM 568 O O . PRO A 1 72 ? 4.064 -9.287 -3.803 1.00 76.31 72 PRO A O 1
ATOM 571 N N . GLU A 1 73 ? 3.290 -11.230 -4.610 1.00 75.88 73 GLU A N 1
ATOM 572 C CA . GLU A 1 73 ? 4.429 -12.066 -4.220 1.00 75.88 73 GLU A CA 1
ATOM 573 C C . GLU A 1 73 ? 5.722 -11.710 -4.966 1.00 75.88 73 GLU A C 1
ATOM 575 O O . GLU A 1 73 ? 6.813 -12.148 -4.578 1.00 75.88 73 GLU A O 1
ATOM 580 N N . ARG A 1 74 ? 5.623 -10.935 -6.052 1.00 75.00 74 ARG A N 1
ATOM 581 C CA . ARG A 1 74 ? 6.774 -10.448 -6.823 1.00 75.00 74 ARG A CA 1
ATOM 582 C C . ARG A 1 74 ? 7.321 -9.122 -6.304 1.00 75.00 74 ARG A C 1
ATOM 584 O O . ARG A 1 74 ? 8.460 -8.786 -6.610 1.00 75.00 74 ARG A O 1
ATOM 591 N N . LEU A 1 75 ? 6.537 -8.387 -5.516 1.00 73.81 75 LEU A N 1
ATOM 592 C CA . LEU A 1 75 ? 6.823 -6.999 -5.141 1.00 73.81 75 LEU A CA 1
ATOM 593 C C . LEU A 1 75 ? 7.363 -6.827 -3.715 1.00 73.81 75 LEU A C 1
ATOM 595 O O . LEU A 1 75 ? 7.961 -5.795 -3.416 1.00 73.81 75 LEU A O 1
ATOM 599 N N . LEU A 1 76 ? 7.146 -7.807 -2.834 1.00 72.62 76 LEU A N 1
ATOM 600 C CA . LEU A 1 76 ? 7.557 -7.759 -1.421 1.00 72.62 76 LEU A CA 1
ATOM 601 C C . LEU A 1 76 ? 8.739 -8.687 -1.086 1.00 72.62 76 LEU A C 1
ATOM 603 O O . LEU A 1 76 ? 8.922 -9.039 0.078 1.00 72.62 76 LEU A O 1
ATOM 607 N N . ARG A 1 77 ? 9.527 -9.081 -2.092 1.00 60.00 77 ARG A N 1
ATOM 608 C CA . ARG A 1 77 ? 10.771 -9.841 -1.899 1.00 60.00 77 ARG A CA 1
ATOM 609 C C . ARG A 1 77 ? 11.936 -8.951 -1.483 1.00 60.00 77 ARG A C 1
ATOM 611 O O . ARG A 1 77 ? 12.001 -7.797 -1.965 1.00 60.00 77 ARG A O 1
#

pLDDT: mean 82.39, std 13.95, range [43.53, 95.38]

Foldseek 3Di:
DDDPDDPVVPVDDDDPDPDPLVVLLCVLLPDQAEEAEDADPQQDDPSLSSLVSNVVNVHHYWYQYPVGTDHSVVHPD